Protein AF-A0A2E2WTX9-F1 (afdb_monomer_lite)

Foldseek 3Di:
DVVVVVVVVVVVVVVVVVVQQPDKWKKWFQWFVDGPDIWIWIDGNAWIWTADPVRDIDTWGWPDDDPAWTWTWDPPVPKIWIWIWGDDPPWTKIWIDIPVDITIGTPMDIDD

pLDDT: mean 84.7, std 14.07, range [48.38, 96.88]

Structure (mmCIF, N/CA/C/O backbone):
data_AF-A0A2E2WTX9-F1
#
_entry.id   AF-A0A2E2WTX9-F1
#
loop_
_atom_site.group_PDB
_atom_site.id
_atom_site.type_symbol
_atom_site.label_atom_id
_atom_site.label_alt_id
_atom_site.label_comp_id
_atom_site.label_asym_id
_atom_site.label_entity_id
_atom_site.label_seq_id
_atom_site.pdbx_PDB_ins_code
_atom_site.Cartn_x
_atom_site.Cartn_y
_atom_site.Cartn_z
_atom_site.occupancy
_atom_site.B_iso_or_equiv
_atom_site.auth_seq_id
_atom_site.auth_comp_id
_atom_site.auth_asym_id
_atom_site.auth_atom_id
_atom_site.pdbx_PDB_model_num
ATOM 1 N N . MET A 1 1 ? -3.068 -3.540 50.574 1.00 52.84 1 MET A N 1
ATOM 2 C CA . MET A 1 1 ? -2.080 -3.546 49.463 1.00 52.84 1 MET A CA 1
ATOM 3 C C . MET A 1 1 ? -2.473 -4.447 48.285 1.00 52.84 1 MET A C 1
ATOM 5 O O . MET A 1 1 ? -2.203 -4.054 47.160 1.00 52.84 1 MET A O 1
ATOM 9 N N . ARG A 1 2 ? -3.171 -5.579 48.494 1.00 56.28 2 ARG A N 1
ATOM 10 C CA . ARG A 1 2 ? -3.565 -6.535 47.432 1.00 56.28 2 ARG A CA 1
ATOM 11 C C . ARG A 1 2 ? -4.393 -5.934 46.277 1.00 56.28 2 ARG A C 1
ATOM 13 O O . ARG A 1 2 ? -4.070 -6.181 45.125 1.00 56.28 2 ARG A O 1
ATOM 20 N N . ASN A 1 3 ? -5.375 -5.069 46.558 1.00 59.16 3 ASN A N 1
ATOM 21 C CA . ASN A 1 3 ? -6.212 -4.460 45.504 1.00 59.16 3 ASN A CA 1
ATOM 22 C C . ASN A 1 3 ? -5.475 -3.409 44.649 1.00 59.16 3 ASN A C 1
ATOM 24 O O . ASN A 1 3 ? -5.819 -3.228 43.488 1.00 59.16 3 ASN A O 1
ATOM 28 N N . LYS A 1 4 ? -4.439 -2.742 45.185 1.00 60.22 4 LYS A N 1
ATOM 29 C CA . LYS A 1 4 ? -3.654 -1.749 44.423 1.00 60.22 4 LYS A CA 1
ATOM 30 C C . LYS A 1 4 ? -2.778 -2.416 43.350 1.00 60.22 4 LYS A C 1
ATOM 32 O O . LYS A 1 4 ? -2.619 -1.859 42.273 1.00 60.22 4 LYS A O 1
ATOM 37 N N . LEU A 1 5 ? -2.274 -3.624 43.621 1.00 62.41 5 LEU A N 1
ATOM 38 C CA . LEU A 1 5 ? -1.499 -4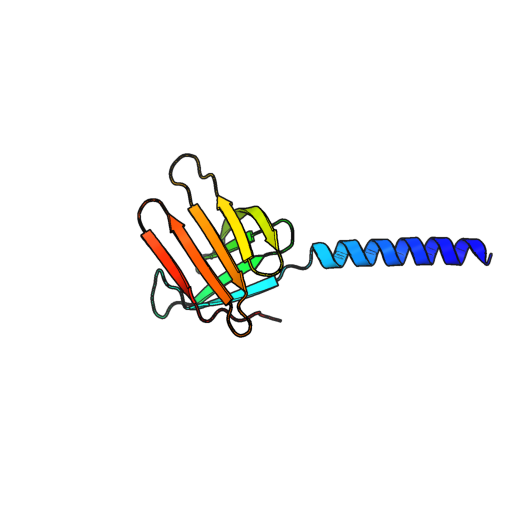.430 42.667 1.00 62.41 5 LEU A CA 1
ATOM 39 C C . LEU A 1 5 ? -2.339 -4.897 41.471 1.00 62.41 5 LEU A C 1
ATOM 41 O O . LEU A 1 5 ? -1.866 -4.835 40.342 1.00 62.41 5 LEU A O 1
ATOM 45 N N . PHE A 1 6 ? -3.595 -5.292 41.703 1.00 65.69 6 PHE A N 1
ATOM 46 C CA . PHE A 1 6 ? -4.513 -5.675 40.623 1.00 65.69 6 PHE A CA 1
ATOM 47 C C . PHE A 1 6 ? -4.816 -4.515 39.670 1.00 65.69 6 PHE A C 1
ATOM 49 O O . PHE A 1 6 ? -4.826 -4.712 38.460 1.00 65.69 6 PHE A O 1
ATOM 56 N N . ILE A 1 7 ? -5.006 -3.301 40.198 1.00 70.69 7 ILE A N 1
ATOM 57 C CA . ILE A 1 7 ? -5.263 -2.104 39.381 1.00 70.69 7 ILE A CA 1
ATOM 58 C C . ILE A 1 7 ? -4.037 -1.754 38.526 1.00 70.69 7 ILE A C 1
ATOM 60 O O . ILE A 1 7 ? -4.178 -1.480 37.338 1.00 70.69 7 ILE A O 1
ATOM 64 N N . ILE A 1 8 ? -2.831 -1.818 39.100 1.00 71.12 8 ILE A N 1
ATOM 65 C CA . ILE A 1 8 ? -1.582 -1.572 38.362 1.00 71.12 8 ILE A CA 1
ATOM 66 C C . ILE A 1 8 ? -1.392 -2.613 37.252 1.00 71.12 8 ILE A C 1
ATOM 68 O O . ILE A 1 8 ? -1.041 -2.255 36.132 1.00 71.12 8 ILE A O 1
ATOM 72 N N . TYR A 1 9 ? -1.674 -3.888 37.533 1.00 69.62 9 TYR A N 1
ATOM 73 C CA . TYR A 1 9 ? -1.582 -4.950 36.532 1.00 69.62 9 TYR A CA 1
ATOM 74 C C . TYR A 1 9 ? -2.588 -4.751 35.386 1.00 69.62 9 TYR A C 1
ATOM 76 O O . TYR A 1 9 ? -2.223 -4.889 34.221 1.00 69.62 9 TYR A O 1
ATOM 84 N N . LEU A 1 10 ? -3.826 -4.339 35.690 1.00 66.06 10 LEU A N 1
ATOM 85 C CA . LEU A 1 10 ? -4.837 -4.014 34.674 1.00 66.06 10 LEU A CA 1
ATOM 86 C C . LEU A 1 10 ? -4.420 -2.822 33.788 1.00 66.06 10 LEU A C 1
ATOM 88 O O . LEU A 1 10 ? -4.616 -2.840 32.571 1.00 66.06 10 LEU A O 1
ATOM 92 N N . LEU A 1 11 ? -3.826 -1.787 34.389 1.00 65.19 11 LEU A N 1
ATOM 93 C CA . LEU A 1 11 ? -3.323 -0.612 33.668 1.00 65.19 11 LEU A CA 1
ATOM 94 C C . LEU A 1 11 ? -2.126 -0.957 32.768 1.00 65.19 11 LEU A C 1
ATOM 96 O O . LEU A 1 11 ? -2.037 -0.475 31.643 1.00 65.19 11 LEU A O 1
ATOM 100 N N . LEU A 1 12 ? -1.233 -1.839 33.220 1.00 63.44 12 LEU A N 1
ATOM 101 C CA . LEU A 1 12 ? -0.114 -2.321 32.406 1.00 63.44 12 LEU A CA 1
ATOM 102 C C . LEU A 1 12 ? -0.588 -3.202 31.242 1.00 63.44 12 LEU A C 1
ATOM 104 O O . LEU A 1 12 ? -0.079 -3.071 30.131 1.00 63.44 12 LEU A O 1
ATOM 108 N N . PHE A 1 13 ? -1.588 -4.057 31.467 1.00 60.69 13 PHE A N 1
ATOM 109 C CA . PHE A 1 13 ? -2.145 -4.921 30.424 1.00 60.69 13 PHE A CA 1
ATOM 110 C C . PHE A 1 13 ? -2.890 -4.124 29.342 1.00 60.69 13 PHE A C 1
ATOM 112 O O . PHE A 1 13 ? -2.738 -4.391 28.151 1.00 60.69 13 PHE A O 1
ATOM 119 N N . SER A 1 14 ? -3.638 -3.087 29.731 1.00 60.31 14 SER A N 1
ATOM 120 C CA . SER A 1 14 ? -4.279 -2.185 28.763 1.00 60.31 14 SER A CA 1
ATOM 121 C C . SER A 1 14 ? -3.255 -1.404 27.931 1.00 60.31 14 SER A C 1
ATOM 123 O O . SER A 1 14 ? -3.423 -1.306 26.719 1.00 60.31 14 SER A O 1
ATOM 125 N N . ALA A 1 15 ? -2.143 -0.947 28.519 1.00 60.16 15 ALA A N 1
ATOM 126 C CA . ALA A 1 15 ? -1.064 -0.288 27.774 1.00 60.16 15 ALA A CA 1
ATOM 127 C C . ALA A 1 15 ? -0.396 -1.198 26.719 1.00 60.16 15 ALA A C 1
ATOM 129 O O . ALA A 1 15 ? -0.006 -0.726 25.649 1.00 60.16 15 ALA A O 1
ATOM 130 N N . GLN A 1 16 ? -0.290 -2.505 26.986 1.00 58.78 16 GLN A N 1
ATOM 131 C CA . GLN A 1 16 ? 0.275 -3.476 26.039 1.00 58.78 16 GLN A CA 1
ATOM 132 C C . GLN A 1 16 ? -0.608 -3.687 24.801 1.00 58.78 16 GLN A C 1
ATOM 134 O O . GLN A 1 16 ? -0.081 -3.844 23.698 1.00 58.78 16 GLN A O 1
ATOM 139 N N . LEU A 1 17 ? -1.934 -3.651 24.962 1.00 54.59 17 LEU A N 1
ATOM 140 C CA . LEU A 1 17 ? -2.876 -3.780 23.846 1.00 54.59 17 LEU A CA 1
ATOM 141 C C . LEU A 1 17 ? -2.751 -2.602 22.874 1.00 54.59 17 LEU A C 1
ATOM 143 O O . LEU A 1 17 ? -2.651 -2.820 21.669 1.00 54.59 17 LEU A O 1
ATOM 147 N N . PHE A 1 18 ? -2.629 -1.377 23.394 1.00 56.22 18 PHE A N 1
ATOM 148 C CA . PHE A 1 18 ? -2.399 -0.200 22.554 1.00 56.22 18 PHE A CA 1
ATOM 149 C C . PHE A 1 18 ? -1.080 -0.300 21.781 1.00 56.22 18 PHE A C 1
ATOM 151 O O . PHE A 1 18 ? -1.058 -0.049 20.583 1.00 56.22 18 PHE A O 1
ATOM 158 N N . ALA A 1 19 ? 0.019 -0.723 22.414 1.00 58.00 19 ALA A N 1
ATOM 159 C CA . ALA A 1 19 ? 1.317 -0.833 21.740 1.00 58.00 19 ALA A CA 1
ATOM 160 C C . ALA A 1 19 ? 1.307 -1.816 20.548 1.00 58.00 19 ALA A C 1
ATOM 162 O O . ALA A 1 19 ? 1.995 -1.585 19.551 1.00 58.00 19 ALA A O 1
ATOM 163 N N . SER A 1 20 ? 0.509 -2.886 20.627 1.00 59.72 20 SER A N 1
ATOM 164 C CA . SER A 1 20 ? 0.317 -3.842 19.530 1.00 59.72 20 SER A CA 1
ATOM 165 C C . SER A 1 20 ? -0.359 -3.206 18.311 1.00 59.72 20 SER A C 1
ATOM 167 O O . SER A 1 20 ? 0.035 -3.491 17.181 1.00 59.72 20 SER A O 1
ATOM 169 N N . GLU A 1 21 ? -1.349 -2.333 18.519 1.00 62.91 21 GLU A N 1
ATOM 170 C CA . GLU A 1 21 ? -2.092 -1.672 17.433 1.00 62.91 21 GLU A CA 1
ATOM 171 C C . GLU A 1 21 ? -1.217 -0.715 16.605 1.00 62.91 21 GLU A C 1
ATOM 173 O O . GLU A 1 21 ? -1.435 -0.554 15.402 1.00 62.91 21 GLU A O 1
ATOM 178 N N . TYR A 1 22 ? -0.175 -0.139 17.213 1.00 73.69 22 TYR A N 1
ATOM 179 C CA . TYR A 1 22 ? 0.758 0.774 16.540 1.00 73.69 22 TYR A CA 1
ATOM 180 C C . TYR A 1 22 ? 1.991 0.092 15.949 1.00 73.69 22 TYR A C 1
ATOM 182 O O . TYR A 1 22 ? 2.813 0.767 15.319 1.00 73.69 22 TYR A O 1
ATOM 190 N N . LYS A 1 23 ? 2.157 -1.225 16.136 1.00 88.38 23 LYS A N 1
ATOM 191 C CA . LYS A 1 23 ? 3.325 -1.925 15.601 1.00 88.38 23 LYS A CA 1
ATOM 192 C C . LYS A 1 23 ? 3.322 -1.803 14.075 1.00 88.38 23 LYS A C 1
ATOM 194 O O . LYS A 1 23 ? 2.428 -2.299 13.397 1.00 88.38 23 LYS A O 1
ATOM 199 N N . MET A 1 24 ? 4.350 -1.148 13.544 1.00 92.38 24 MET A N 1
ATOM 200 C CA . MET A 1 24 ? 4.509 -0.918 12.111 1.00 92.38 24 MET A CA 1
ATOM 201 C C . MET A 1 24 ? 5.031 -2.178 11.425 1.00 92.38 24 MET A C 1
ATOM 203 O O . MET A 1 24 ? 6.163 -2.598 11.674 1.00 92.38 24 MET A O 1
ATOM 207 N N . MET A 1 25 ? 4.221 -2.778 10.559 1.00 93.75 25 MET A N 1
ATOM 208 C CA . MET A 1 25 ? 4.647 -3.864 9.683 1.00 93.75 25 MET A CA 1
ATOM 209 C C . MET A 1 25 ? 5.403 -3.285 8.507 1.00 93.75 25 MET A C 1
ATOM 211 O O . MET A 1 25 ? 4.993 -2.278 7.944 1.00 93.75 25 MET A O 1
ATOM 215 N N . LYS A 1 26 ? 6.499 -3.931 8.124 1.00 95.94 26 LYS A N 1
ATOM 216 C CA . LYS A 1 26 ? 7.320 -3.529 6.984 1.00 95.94 26 LYS A CA 1
ATOM 217 C C . LYS A 1 26 ? 7.263 -4.622 5.931 1.00 95.94 26 LYS A C 1
ATOM 219 O O . LYS A 1 26 ? 7.397 -5.798 6.264 1.00 95.94 26 LYS A O 1
ATOM 224 N N . LEU A 1 27 ? 7.093 -4.235 4.675 1.00 96.38 27 LEU A N 1
ATOM 225 C CA . LEU A 1 27 ? 7.074 -5.141 3.534 1.00 96.38 27 LEU A CA 1
ATOM 226 C C . LEU A 1 27 ? 8.188 -4.778 2.553 1.00 96.38 27 LEU A C 1
ATOM 228 O O . LEU A 1 27 ? 8.508 -3.602 2.351 1.00 96.38 27 LEU A O 1
ATOM 232 N N . LYS A 1 28 ? 8.752 -5.804 1.923 1.00 95.62 28 LYS A N 1
ATOM 233 C CA . LYS A 1 28 ? 9.624 -5.697 0.754 1.00 95.62 28 LYS A CA 1
ATOM 234 C C . LYS A 1 28 ? 8.957 -6.451 -0.391 1.00 95.62 28 LYS A C 1
ATOM 236 O O . LYS A 1 28 ? 8.688 -7.631 -0.221 1.00 95.62 28 LYS A O 1
ATOM 241 N N . CYS A 1 29 ? 8.728 -5.791 -1.517 1.00 95.25 29 CYS A N 1
ATOM 242 C CA . CYS A 1 29 ? 8.059 -6.352 -2.691 1.00 95.25 29 CYS A CA 1
ATOM 243 C C . CYS A 1 29 ? 8.930 -6.202 -3.940 1.00 95.25 29 CYS A C 1
ATOM 245 O O . CYS A 1 29 ? 9.813 -5.336 -3.980 1.00 95.25 29 CYS A O 1
ATOM 247 N N . GLU A 1 30 ? 8.649 -6.994 -4.969 1.00 94.88 30 GLU A N 1
ATOM 248 C CA . GLU A 1 30 ? 9.087 -6.687 -6.330 1.00 94.88 30 GLU A CA 1
ATOM 249 C C . GLU A 1 30 ? 8.151 -5.637 -6.927 1.00 94.88 30 GLU A C 1
ATOM 251 O O . GLU A 1 30 ? 6.932 -5.727 -6.779 1.00 94.88 30 GLU A O 1
ATOM 256 N N . SER A 1 31 ? 8.716 -4.601 -7.550 1.00 93.44 31 SER A N 1
ATOM 257 C CA . SER A 1 31 ? 7.907 -3.498 -8.056 1.00 93.44 31 SER A CA 1
ATOM 258 C C . SER A 1 31 ? 7.231 -3.846 -9.378 1.00 93.44 31 SER A C 1
ATOM 260 O O . SER A 1 31 ? 7.901 -4.169 -10.359 1.00 93.44 31 SER A O 1
ATOM 262 N N . GLY A 1 32 ? 5.910 -3.674 -9.431 1.00 93.06 32 GLY A N 1
ATOM 263 C CA . GLY A 1 32 ? 5.143 -3.785 -10.672 1.00 93.06 32 GLY A CA 1
ATOM 264 C C . GLY A 1 32 ? 5.294 -2.571 -11.587 1.00 93.06 32 GLY A C 1
ATOM 265 O O . GLY A 1 32 ? 5.149 -2.693 -12.799 1.00 93.06 32 GLY A O 1
ATOM 266 N N . ALA A 1 33 ? 5.598 -1.399 -11.021 1.00 90.38 33 ALA A N 1
ATOM 267 C CA . ALA A 1 33 ? 5.848 -0.181 -11.793 1.00 90.38 33 ALA A CA 1
ATOM 268 C C . ALA A 1 33 ? 7.220 -0.202 -12.486 1.00 90.38 33 ALA A C 1
ATOM 270 O O . ALA A 1 33 ? 7.370 0.340 -13.579 1.00 90.38 33 ALA A O 1
ATOM 271 N N . TYR A 1 34 ? 8.214 -0.829 -11.848 1.00 89.12 34 TYR A N 1
ATOM 272 C CA . TYR A 1 34 ? 9.587 -0.915 -12.344 1.00 89.12 34 TYR A CA 1
ATOM 273 C C . TYR A 1 34 ? 10.142 -2.331 -12.118 1.00 89.12 34 TYR A C 1
ATOM 275 O O . TYR A 1 34 ? 10.735 -2.592 -11.066 1.00 89.12 34 TYR A O 1
ATOM 283 N N . PRO A 1 35 ? 9.969 -3.251 -13.086 1.00 86.00 35 PRO A N 1
ATOM 284 C CA . PRO A 1 35 ? 10.429 -4.630 -12.959 1.00 86.00 35 PRO A CA 1
ATOM 285 C C . PRO A 1 35 ? 11.906 -4.728 -12.556 1.00 86.00 35 PRO A C 1
ATOM 287 O O . PRO A 1 35 ? 12.756 -3.996 -13.065 1.00 86.00 35 PRO A O 1
ATOM 290 N N . GLY A 1 36 ? 12.210 -5.630 -11.621 1.00 86.06 36 GLY A N 1
ATOM 291 C CA . GLY A 1 36 ? 13.558 -5.813 -11.069 1.00 86.06 36 GLY A CA 1
ATOM 292 C C . GLY A 1 36 ? 13.949 -4.815 -9.973 1.00 86.06 36 GLY A C 1
ATOM 293 O O . GLY A 1 36 ? 15.019 -4.956 -9.379 1.00 86.06 36 GLY A O 1
ATOM 294 N N . GLN A 1 37 ? 13.100 -3.830 -9.657 1.00 90.62 37 GLN A N 1
ATOM 295 C CA . GLN A 1 37 ? 13.323 -2.932 -8.525 1.00 90.62 37 GLN A CA 1
ATOM 296 C C 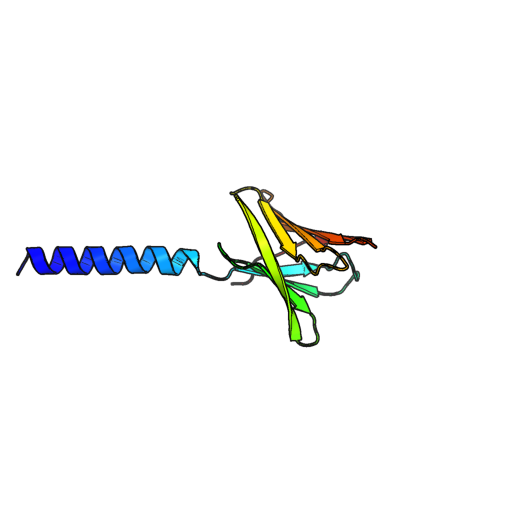. GLN A 1 37 ? 12.601 -3.405 -7.267 1.00 90.62 37 GLN A C 1
ATOM 298 O O . GLN A 1 37 ? 11.493 -3.939 -7.302 1.00 90.62 37 GLN A O 1
ATOM 303 N N . VAL A 1 38 ? 13.232 -3.148 -6.122 1.00 92.25 38 VAL A N 1
ATOM 304 C CA . VAL A 1 38 ? 12.637 -3.405 -4.812 1.00 92.25 38 VAL A CA 1
ATOM 305 C C . VAL A 1 38 ? 11.738 -2.240 -4.425 1.00 92.25 38 VAL A C 1
ATOM 307 O O . VAL A 1 38 ? 12.201 -1.101 -4.330 1.00 92.25 38 VAL A O 1
ATOM 310 N N . LYS A 1 39 ? 10.485 -2.544 -4.090 1.00 94.31 39 LYS A N 1
ATOM 311 C CA . LYS A 1 39 ? 9.571 -1.605 -3.443 1.00 94.31 39 LYS A CA 1
ATOM 312 C C . LYS A 1 39 ? 9.465 -1.888 -1.949 1.00 94.31 39 LYS A C 1
ATOM 314 O O . LYS A 1 39 ? 9.538 -3.038 -1.514 1.00 94.31 39 LYS A O 1
ATOM 319 N N . ARG A 1 40 ? 9.311 -0.838 -1.141 1.00 95.88 40 ARG A N 1
ATOM 320 C CA . ARG A 1 40 ? 9.155 -0.951 0.312 1.00 95.88 40 ARG A CA 1
ATOM 321 C C . ARG A 1 40 ? 7.868 -0.287 0.756 1.00 95.88 40 ARG A C 1
ATOM 323 O O . ARG A 1 40 ? 7.601 0.856 0.397 1.00 95.88 40 ARG A O 1
ATOM 330 N N . TRP A 1 41 ? 7.135 -0.998 1.597 1.00 96.88 41 TRP A N 1
ATOM 331 C CA . TRP A 1 41 ? 5.877 -0.536 2.162 1.00 96.88 41 TRP A CA 1
ATOM 332 C C . TRP A 1 41 ? 5.903 -0.678 3.674 1.00 96.88 41 TRP A C 1
ATOM 334 O O . TRP A 1 41 ? 6.661 -1.482 4.227 1.00 96.88 41 TRP A O 1
ATOM 344 N N . SER A 1 42 ? 5.105 0.111 4.378 1.00 96.00 42 SER A N 1
ATOM 345 C CA . SER A 1 42 ? 4.879 -0.105 5.803 1.00 96.00 42 SER A CA 1
ATOM 346 C C . SER A 1 42 ? 3.459 0.234 6.192 1.00 96.00 42 SER A C 1
ATOM 348 O O . SER A 1 42 ? 2.925 1.214 5.693 1.00 96.00 42 SER A O 1
ATOM 350 N N . TYR A 1 43 ? 2.856 -0.561 7.068 1.00 94.56 43 TYR A N 1
ATOM 351 C 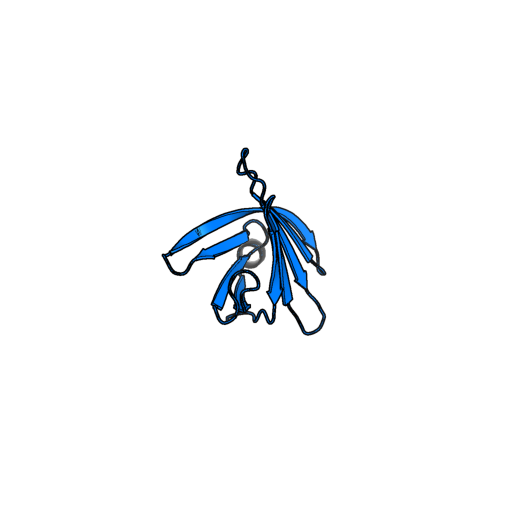CA . TYR A 1 43 ? 1.488 -0.333 7.512 1.00 94.56 43 TYR A CA 1
ATOM 352 C C . TYR A 1 43 ? 1.286 -0.716 8.977 1.00 94.56 43 TYR A C 1
ATOM 354 O O . TYR A 1 43 ? 1.944 -1.619 9.495 1.00 94.56 43 TYR A O 1
ATOM 362 N N . ASN A 1 44 ? 0.346 -0.058 9.641 1.00 93.12 44 ASN A N 1
ATOM 363 C CA . ASN A 1 44 ? -0.226 -0.485 10.918 1.00 93.12 44 ASN A CA 1
ATOM 364 C C . ASN A 1 44 ? -1.759 -0.314 10.847 1.00 93.12 44 ASN A C 1
ATOM 366 O O . ASN A 1 44 ? -2.330 -0.303 9.758 1.00 93.12 44 ASN A O 1
ATOM 370 N N . GLN A 1 45 ? -2.444 -0.219 11.988 1.00 89.25 45 GLN A N 1
ATOM 371 C CA . GLN A 1 45 ? -3.899 -0.027 11.996 1.00 89.25 45 GLN A CA 1
ATOM 372 C C . GLN A 1 45 ? -4.371 1.372 11.560 1.00 89.25 45 GLN A C 1
ATOM 374 O O . GLN A 1 45 ? -5.566 1.557 11.346 1.00 89.25 45 GLN A O 1
ATOM 379 N N . LYS A 1 46 ? -3.469 2.352 11.453 1.00 89.31 46 LYS A N 1
ATOM 380 C CA . LYS A 1 46 ? -3.786 3.760 11.161 1.00 89.31 46 LYS A CA 1
ATOM 381 C C . LYS A 1 46 ? -3.087 4.299 9.919 1.00 89.31 46 LYS A C 1
ATOM 383 O O . LYS A 1 46 ? -3.680 5.058 9.166 1.00 89.31 46 LYS A O 1
ATOM 388 N N . ASP A 1 47 ? -1.845 3.894 9.718 1.00 91.94 47 ASP A N 1
ATOM 389 C CA . ASP A 1 47 ? -0.928 4.447 8.744 1.00 91.94 47 ASP A CA 1
ATOM 390 C C . ASP A 1 47 ? -0.598 3.415 7.668 1.00 91.94 47 ASP A C 1
ATOM 392 O O . ASP A 1 47 ? -0.337 2.247 7.974 1.00 91.94 47 ASP A O 1
ATOM 396 N N . LEU A 1 48 ? -0.517 3.872 6.419 1.00 95.38 48 LEU A N 1
ATOM 397 C CA . LEU A 1 48 ? 0.079 3.138 5.309 1.00 95.38 48 LEU A CA 1
ATOM 398 C C . LEU A 1 48 ? 1.075 4.038 4.570 1.00 95.38 48 LEU A C 1
ATOM 400 O O . LEU A 1 48 ? 0.768 5.175 4.216 1.00 95.38 48 LEU A O 1
ATOM 404 N N . PHE A 1 49 ? 2.270 3.511 4.318 1.00 95.19 49 PHE A N 1
ATOM 405 C CA . PHE A 1 49 ? 3.382 4.225 3.707 1.00 95.19 49 PHE A CA 1
ATOM 406 C C . PHE A 1 49 ? 3.988 3.454 2.536 1.00 95.19 49 PHE A C 1
ATOM 408 O O . PHE A 1 49 ? 4.258 2.256 2.643 1.00 95.19 49 PHE A O 1
ATOM 415 N N . GLU A 1 50 ? 4.310 4.183 1.473 1.00 94.75 50 GLU A N 1
ATOM 416 C CA . GLU A 1 50 ? 5.174 3.748 0.373 1.00 94.75 50 GLU A CA 1
ATOM 417 C C . GLU A 1 50 ? 6.519 4.474 0.487 1.00 94.75 50 GLU A C 1
ATOM 419 O O . GLU A 1 50 ? 6.563 5.696 0.652 1.00 94.75 50 GLU A O 1
ATOM 424 N N . PHE A 1 51 ? 7.624 3.734 0.391 1.00 93.81 51 PHE A N 1
ATOM 425 C CA . PHE A 1 51 ? 8.975 4.289 0.447 1.00 93.81 51 PHE A CA 1
ATOM 426 C C . PHE A 1 51 ? 9.663 4.193 -0.908 1.00 93.81 51 PHE A C 1
ATOM 428 O O . PHE A 1 51 ? 9.775 3.116 -1.502 1.00 93.81 51 PHE A O 1
ATOM 435 N N . TYR A 1 52 ? 10.195 5.324 -1.353 1.00 87.31 52 TYR A N 1
ATOM 436 C CA . TYR A 1 52 ? 10.977 5.430 -2.573 1.00 87.31 52 TYR A CA 1
ATOM 437 C C . TYR A 1 52 ? 12.480 5.334 -2.274 1.00 87.31 52 TYR A C 1
ATOM 439 O O . TYR A 1 52 ? 12.918 5.701 -1.179 1.00 87.31 52 TYR A O 1
ATOM 447 N N . PRO A 1 53 ? 13.303 4.885 -3.242 1.00 84.44 53 PRO A N 1
ATOM 448 C CA . PRO A 1 53 ? 14.750 4.758 -3.051 1.00 84.44 53 PRO A CA 1
ATOM 449 C C . PRO A 1 53 ? 15.455 6.059 -2.642 1.00 84.44 53 PRO A C 1
ATOM 451 O O . PRO A 1 53 ? 16.460 6.019 -1.942 1.00 84.44 53 PRO A O 1
ATOM 454 N N . ASN A 1 54 ? 14.915 7.212 -3.041 1.00 86.94 54 ASN A N 1
ATOM 455 C CA . ASN A 1 54 ? 15.433 8.539 -2.696 1.00 86.94 54 ASN A CA 1
ATOM 456 C C . ASN A 1 54 ? 15.055 9.011 -1.274 1.00 86.94 54 ASN A C 1
ATOM 458 O O . ASN A 1 54 ? 15.336 10.152 -0.920 1.00 86.94 54 ASN A O 1
ATOM 462 N N . GLY A 1 55 ? 14.392 8.171 -0.472 1.00 86.06 55 GLY A N 1
ATOM 463 C CA . GLY A 1 55 ? 13.935 8.508 0.877 1.00 86.06 55 GLY A CA 1
ATOM 464 C C . GLY A 1 55 ? 12.592 9.242 0.931 1.00 86.06 55 GLY A C 1
ATOM 465 O O . GLY A 1 55 ? 12.086 9.476 2.028 1.00 86.06 55 GLY A O 1
ATOM 466 N N . TYR A 1 56 ? 11.982 9.567 -0.216 1.00 89.69 56 TYR A N 1
ATOM 467 C CA . TYR A 1 56 ? 10.622 10.100 -0.245 1.00 89.69 56 TYR A CA 1
ATOM 468 C C . TYR A 1 56 ? 9.635 9.053 0.287 1.00 89.69 56 TYR A C 1
ATOM 470 O O . TYR A 1 56 ? 9.715 7.866 -0.047 1.00 89.69 56 TYR A O 1
ATOM 478 N N . LYS A 1 57 ? 8.706 9.511 1.129 1.00 91.81 57 LYS A N 1
ATOM 479 C CA . LYS A 1 57 ? 7.657 8.691 1.730 1.00 91.81 57 LYS A CA 1
ATOM 480 C C . LYS A 1 57 ? 6.304 9.251 1.324 1.00 91.81 57 LYS A C 1
ATOM 482 O O . LYS A 1 57 ? 5.990 10.387 1.676 1.00 91.81 57 LYS A O 1
ATOM 487 N N . ARG A 1 58 ? 5.502 8.430 0.658 1.00 91.69 58 ARG A N 1
ATOM 488 C CA . ARG A 1 58 ? 4.094 8.726 0.403 1.00 91.69 58 ARG A CA 1
ATOM 489 C C . ARG A 1 58 ? 3.236 8.116 1.504 1.00 91.69 58 ARG A C 1
ATOM 491 O O . ARG A 1 58 ? 3.541 7.028 1.994 1.00 91.69 58 ARG A O 1
ATOM 498 N N . VAL A 1 59 ? 2.209 8.850 1.919 1.00 92.81 59 VAL A N 1
ATOM 499 C CA . VAL A 1 59 ? 1.304 8.481 3.011 1.00 92.81 59 VAL A CA 1
ATOM 500 C C . VAL A 1 59 ? -0.093 8.296 2.445 1.00 92.81 59 VAL A C 1
ATOM 502 O O . VAL A 1 59 ? -0.547 9.128 1.670 1.00 92.81 59 VAL A O 1
ATOM 505 N N . TYR A 1 60 ? -0.748 7.214 2.847 1.00 93.81 60 TYR A N 1
ATOM 506 C CA . TYR A 1 60 ? -2.105 6.887 2.440 1.00 93.81 60 TYR A CA 1
ATOM 507 C C . TYR A 1 60 ? -3.031 6.875 3.649 1.00 93.81 60 TYR A C 1
ATOM 509 O O . TYR A 1 60 ? -2.690 6.314 4.696 1.00 93.81 60 TYR A O 1
ATOM 517 N N . ASP A 1 61 ? -4.225 7.426 3.465 1.00 92.75 61 ASP A N 1
ATOM 518 C CA . ASP A 1 61 ? -5.300 7.376 4.440 1.00 92.75 61 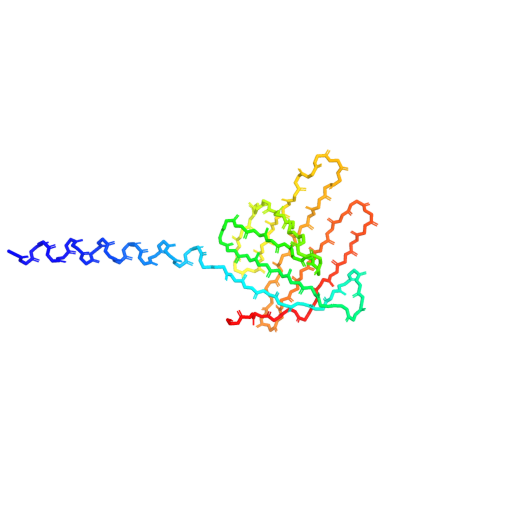ASP A CA 1
ATOM 519 C C . ASP A 1 61 ? -6.008 6.027 4.332 1.00 92.75 61 ASP A C 1
ATOM 521 O O . ASP A 1 61 ? -6.665 5.717 3.331 1.00 92.75 61 ASP A O 1
ATOM 525 N N . ILE A 1 62 ? -5.889 5.206 5.376 1.00 93.81 62 ILE A N 1
ATOM 526 C CA . ILE A 1 62 ? -6.570 3.913 5.433 1.00 93.81 62 ILE A CA 1
ATOM 527 C C . ILE A 1 62 ? -8.082 4.141 5.509 1.00 93.81 62 ILE A C 1
ATOM 529 O O . ILE A 1 62 ? -8.592 4.791 6.420 1.00 93.81 62 ILE A O 1
ATOM 533 N N . LYS A 1 63 ? -8.810 3.550 4.561 1.00 93.88 63 LYS A N 1
ATOM 534 C CA . LYS A 1 63 ? -10.277 3.578 4.499 1.00 93.88 63 LYS A CA 1
ATOM 535 C C . LYS A 1 63 ? -10.885 2.322 5.101 1.00 93.88 63 LYS A C 1
ATOM 537 O O . LYS A 1 63 ? -11.967 2.361 5.680 1.00 93.88 63 LYS A O 1
ATOM 542 N N . THR A 1 64 ? -10.221 1.179 4.951 1.00 93.88 64 THR A N 1
ATOM 543 C CA . THR A 1 64 ? -10.709 -0.099 5.478 1.00 93.88 64 THR A CA 1
ATOM 544 C C . THR A 1 64 ? -9.548 -1.031 5.774 1.00 93.88 64 THR A C 1
ATOM 546 O O . THR A 1 64 ? -8.633 -1.168 4.968 1.00 93.88 64 THR A O 1
ATOM 549 N N . ILE A 1 65 ? -9.628 -1.733 6.901 1.00 93.75 65 ILE A N 1
ATOM 550 C CA . ILE A 1 65 ? -8.711 -2.811 7.264 1.00 93.75 65 ILE A CA 1
ATOM 551 C C . ILE A 1 65 ? -9.510 -4.035 7.703 1.00 93.75 65 ILE A C 1
ATOM 553 O O . ILE A 1 65 ? -10.425 -3.946 8.520 1.00 93.75 65 ILE A O 1
ATOM 557 N N . ASN A 1 66 ? -9.171 -5.198 7.153 1.00 92.50 66 ASN A N 1
ATOM 558 C CA . ASN A 1 66 ? -9.667 -6.484 7.623 1.00 92.50 66 ASN A CA 1
ATOM 559 C C . ASN A 1 66 ? -8.601 -7.577 7.424 1.00 92.50 66 ASN A C 1
ATOM 561 O O . ASN A 1 66 ? -7.480 -7.312 6.998 1.00 92.50 66 ASN A O 1
ATOM 565 N N . LYS A 1 67 ? -8.945 -8.827 7.754 1.00 90.69 67 LYS A N 1
ATOM 566 C CA . LYS A 1 67 ? -8.012 -9.963 7.671 1.00 90.69 67 LYS A CA 1
ATOM 567 C C . LYS A 1 67 ? -7.544 -10.287 6.247 1.00 90.69 67 LYS A C 1
ATOM 569 O O . LYS A 1 67 ? -6.492 -10.890 6.100 1.00 90.69 67 LYS A O 1
ATOM 574 N N . LYS A 1 68 ? -8.333 -9.935 5.231 1.00 93.19 68 LYS A N 1
ATOM 575 C CA . LYS A 1 68 ? -8.070 -10.237 3.820 1.00 93.19 68 LYS A CA 1
ATOM 576 C C . LYS A 1 68 ? -7.367 -9.092 3.106 1.00 93.19 68 LYS A C 1
ATOM 578 O O . LYS A 1 68 ? -6.576 -9.354 2.210 1.00 93.19 68 LYS A O 1
ATOM 583 N N . TYR A 1 69 ? -7.660 -7.843 3.463 1.00 94.88 69 TYR A N 1
ATOM 584 C CA . TYR A 1 69 ? -7.078 -6.701 2.769 1.00 94.88 69 TYR A CA 1
ATOM 585 C C . TYR A 1 69 ? -7.066 -5.402 3.587 1.00 94.88 69 TYR A C 1
ATOM 587 O O . TYR A 1 69 ? -7.823 -5.233 4.548 1.00 94.88 69 TYR A O 1
ATOM 595 N N . ILE A 1 70 ? -6.225 -4.465 3.146 1.00 95.50 70 ILE A N 1
ATOM 596 C CA . ILE A 1 70 ? -6.235 -3.046 3.523 1.00 95.50 70 ILE A CA 1
ATOM 597 C C . ILE A 1 70 ? -6.539 -2.237 2.271 1.00 95.50 70 ILE A C 1
ATOM 599 O O . ILE A 1 70 ? -5.848 -2.403 1.270 1.00 95.50 70 ILE A O 1
ATOM 603 N N . LEU A 1 71 ? -7.528 -1.350 2.350 1.00 95.75 71 LEU A N 1
ATOM 604 C CA . LEU A 1 71 ? -7.776 -0.318 1.348 1.00 95.75 71 LEU A CA 1
ATOM 605 C C . LEU A 1 71 ? -7.367 1.028 1.916 1.00 95.75 71 LEU A C 1
ATOM 607 O O . LEU A 1 71 ? -7.779 1.399 3.021 1.00 95.75 71 LEU A O 1
ATOM 611 N N . ALA A 1 72 ? -6.595 1.761 1.135 1.00 95.00 72 ALA A N 1
ATOM 612 C CA . ALA A 1 72 ? -6.188 3.107 1.454 1.00 95.00 72 ALA A CA 1
ATOM 613 C C . ALA A 1 72 ? -6.185 3.957 0.190 1.00 95.00 72 ALA A C 1
ATOM 615 O O . ALA A 1 72 ? -6.034 3.457 -0.926 1.00 95.00 72 ALA A O 1
ATOM 616 N N . GLU A 1 73 ? -6.339 5.251 0.382 1.00 93.44 73 GLU A N 1
ATOM 617 C CA . GLU A 1 73 ? -6.268 6.221 -0.695 1.00 93.44 73 GLU A CA 1
ATOM 618 C C . GLU A 1 73 ? -5.430 7.405 -0.242 1.00 93.44 73 GLU A C 1
ATOM 620 O O . GLU A 1 73 ? -5.374 7.738 0.938 1.00 93.44 73 GLU A O 1
ATOM 625 N N . GLU A 1 74 ? -4.749 8.026 -1.186 1.00 88.50 74 GLU A N 1
ATOM 626 C CA . GLU A 1 74 ? -4.158 9.339 -0.999 1.00 88.50 74 GLU A CA 1
ATOM 627 C C . GLU A 1 74 ? -5.003 10.300 -1.829 1.00 88.50 74 GLU A C 1
ATOM 629 O O . GLU A 1 74 ? -4.986 10.254 -3.068 1.00 88.50 74 GLU A O 1
ATOM 634 N N . ASP A 1 75 ? -5.750 11.170 -1.145 1.00 71.94 75 ASP A N 1
ATOM 635 C CA . ASP A 1 75 ? -6.385 12.302 -1.803 1.00 71.94 75 ASP A CA 1
ATOM 636 C C . ASP A 1 75 ? -5.332 13.376 -2.065 1.00 71.94 75 ASP A C 1
ATOM 638 O O . ASP A 1 75 ? -5.213 14.383 -1.369 1.00 71.94 75 ASP A O 1
ATOM 642 N N . ALA A 1 76 ? -4.538 13.167 -3.110 1.00 57.88 76 ALA A N 1
ATOM 643 C CA . ALA A 1 76 ? -3.663 14.209 -3.615 1.00 57.88 76 ALA A CA 1
ATOM 644 C C . ALA A 1 76 ? -4.467 15.339 -4.312 1.00 57.88 76 ALA A C 1
ATOM 646 O O . ALA A 1 76 ? -3.869 16.134 -5.028 1.00 57.88 76 ALA A O 1
ATOM 647 N N . VAL A 1 77 ? -5.814 15.392 -4.208 1.00 48.38 77 VAL A N 1
ATOM 648 C CA . VAL A 1 77 ? -6.811 16.344 -4.777 1.00 48.38 77 VAL A CA 1
ATOM 649 C C . VAL A 1 77 ? -6.758 16.537 -6.312 1.00 48.38 77 VAL A C 1
ATOM 651 O O . VAL A 1 77 ? -7.649 17.108 -6.931 1.00 48.38 77 VAL A O 1
ATOM 654 N N . ARG A 1 78 ? -5.703 16.059 -6.972 1.00 53.44 78 ARG A N 1
ATOM 655 C CA . ARG A 1 78 ? -5.199 16.458 -8.299 1.00 53.44 78 ARG A CA 1
ATOM 656 C C . ARG A 1 78 ? -4.570 15.281 -9.060 1.00 53.44 78 ARG A C 1
ATOM 658 O O . ARG A 1 78 ? -3.867 15.473 -10.046 1.00 53.44 78 ARG A O 1
ATOM 665 N N . GLY A 1 79 ? -4.784 14.067 -8.566 1.00 54.59 79 GLY A N 1
ATOM 666 C CA . GLY A 1 79 ? -4.222 12.822 -9.077 1.00 54.59 79 GLY A CA 1
ATOM 667 C C . GLY A 1 79 ? -4.346 11.745 -8.009 1.00 54.59 79 GLY A C 1
ATOM 668 O O . GLY A 1 79 ? -3.398 11.538 -7.272 1.00 54.59 79 GLY A O 1
ATOM 669 N N . LEU A 1 80 ? -5.530 11.138 -7.889 1.00 80.44 80 LEU A N 1
ATOM 670 C CA . LEU A 1 80 ? -5.901 10.168 -6.847 1.00 80.44 80 LEU A CA 1
ATOM 671 C C . LEU A 1 80 ? -5.087 8.874 -6.943 1.00 80.44 80 LEU A C 1
ATOM 673 O O . LEU A 1 80 ? -5.017 8.273 -8.013 1.00 80.44 80 LEU A O 1
ATOM 677 N N . TYR A 1 81 ? -4.527 8.424 -5.823 1.00 89.94 81 TYR A N 1
ATOM 678 C CA . TYR A 1 81 ? -3.834 7.139 -5.736 1.00 89.94 81 TYR A CA 1
ATOM 679 C C . TYR A 1 81 ? -4.616 6.207 -4.817 1.00 89.94 81 TYR A C 1
ATOM 681 O O . TYR A 1 81 ? -4.844 6.527 -3.652 1.00 89.94 81 TYR A O 1
ATOM 689 N N . TYR A 1 82 ? -4.970 5.032 -5.323 1.00 93.81 82 TYR A N 1
ATOM 690 C CA . TYR A 1 82 ? -5.619 3.971 -4.565 1.00 93.81 82 TYR A CA 1
ATOM 691 C C . TYR A 1 82 ? -4.642 2.831 -4.338 1.00 93.81 82 TYR A C 1
ATOM 693 O O . TYR A 1 82 ? -3.938 2.407 -5.258 1.00 93.81 82 TYR A O 1
ATOM 701 N N . VAL A 1 83 ? -4.615 2.315 -3.114 1.00 96.00 83 VAL A N 1
ATOM 702 C CA . VAL A 1 83 ? -3.774 1.185 -2.737 1.00 96.00 83 VAL A CA 1
ATOM 703 C C . VAL A 1 83 ? -4.612 0.113 -2.064 1.00 96.00 83 VAL A C 1
ATOM 705 O O . VAL A 1 83 ? -5.361 0.379 -1.124 1.00 96.00 83 VAL A O 1
ATOM 708 N N . SER A 1 84 ? -4.436 -1.121 -2.530 1.00 96.38 84 SER A N 1
ATOM 709 C CA . SER A 1 84 ? -4.978 -2.318 -1.897 1.00 96.38 84 SER A CA 1
ATOM 710 C C . SER A 1 84 ? -3.848 -3.264 -1.532 1.00 96.38 84 SER A C 1
ATOM 712 O O . SER A 1 84 ? -3.196 -3.805 -2.422 1.00 96.38 84 SER A O 1
ATOM 714 N N . ILE A 1 85 ? -3.640 -3.511 -0.239 1.00 96.88 85 ILE A N 1
ATOM 715 C CA . ILE A 1 85 ? -2.796 -4.619 0.222 1.00 96.88 85 ILE A CA 1
ATOM 716 C C . ILE A 1 85 ? -3.694 -5.833 0.391 1.00 96.88 85 ILE A C 1
ATOM 718 O O . ILE A 1 85 ? -4.585 -5.813 1.232 1.00 96.88 85 ILE A O 1
ATOM 722 N N . ASN A 1 86 ? -3.447 -6.887 -0.376 1.00 96.31 86 ASN A N 1
ATOM 723 C CA . ASN A 1 86 ? -4.182 -8.142 -0.304 1.00 96.31 86 ASN A CA 1
ATOM 724 C C . ASN A 1 86 ? -3.337 -9.191 0.416 1.00 96.31 86 ASN A C 1
ATOM 726 O O . ASN A 1 86 ? -2.187 -9.428 0.043 1.00 96.31 86 ASN A O 1
ATOM 730 N N . PHE A 1 87 ? -3.920 -9.817 1.432 1.00 93.75 87 PHE A N 1
ATOM 731 C CA . PHE A 1 87 ? -3.326 -10.906 2.195 1.00 93.75 87 PHE A CA 1
ATOM 732 C C . PHE A 1 87 ? -3.931 -12.225 1.715 1.00 93.75 87 PHE A C 1
ATOM 734 O O . PHE A 1 87 ? -5.064 -12.561 2.070 1.00 93.75 87 PHE A O 1
ATOM 741 N N . GLY A 1 88 ? -3.189 -12.947 0.880 1.00 88.94 88 GLY A N 1
ATOM 742 C CA . GLY A 1 88 ? -3.467 -14.343 0.576 1.00 88.94 88 GLY A CA 1
ATOM 743 C C . GLY A 1 88 ? -2.875 -15.269 1.637 1.00 88.94 88 GLY A C 1
ATOM 744 O O . GLY A 1 88 ? -2.190 -14.832 2.566 1.00 88.94 88 GLY A O 1
ATOM 745 N N . ASP A 1 89 ? -3.143 -16.567 1.499 1.00 84.25 89 ASP A N 1
ATOM 746 C CA . ASP A 1 89 ? -2.665 -17.572 2.456 1.00 84.25 89 ASP A CA 1
ATOM 747 C C . ASP A 1 89 ? -1.132 -17.683 2.452 1.00 84.25 89 ASP A C 1
ATOM 749 O O . ASP A 1 89 ? -0.525 -17.911 3.497 1.00 84.25 89 ASP A O 1
ATOM 753 N N . ASN A 1 90 ? -0.506 -17.480 1.287 1.00 84.25 90 ASN A N 1
ATOM 754 C CA . ASN A 1 90 ? 0.941 -17.625 1.092 1.00 84.25 90 ASN A CA 1
ATOM 755 C C . ASN A 1 90 ? 1.609 -16.397 0.462 1.00 84.25 90 ASN A C 1
ATOM 757 O O . ASN A 1 90 ? 2.833 -16.358 0.349 1.00 84.25 90 ASN A O 1
ATOM 761 N N . ASP A 1 91 ? 0.831 -15.406 0.038 1.00 89.38 91 ASP A N 1
ATOM 762 C CA . ASP A 1 91 ? 1.316 -14.255 -0.705 1.00 89.38 91 ASP A CA 1
ATOM 763 C C . ASP A 1 91 ? 0.705 -12.948 -0.200 1.00 89.38 91 ASP A C 1
ATOM 765 O O . ASP A 1 91 ? -0.397 -12.882 0.346 1.00 89.38 91 ASP A O 1
ATOM 769 N N . ILE A 1 92 ? 1.470 -11.875 -0.368 1.00 94.75 92 ILE A N 1
ATOM 770 C CA . ILE A 1 92 ? 1.010 -10.514 -0.139 1.00 94.75 92 ILE A CA 1
ATOM 771 C C . ILE A 1 92 ? 1.243 -9.771 -1.446 1.00 94.75 92 ILE A C 1
ATOM 773 O O . ILE A 1 92 ? 2.352 -9.783 -1.980 1.00 94.75 92 ILE A O 1
ATOM 777 N N . ASN A 1 93 ? 0.194 -9.132 -1.950 1.00 95.69 93 ASN A N 1
ATOM 778 C CA . ASN A 1 93 ? 0.253 -8.341 -3.173 1.00 95.69 93 ASN A CA 1
ATOM 779 C C . ASN A 1 93 ? -0.285 -6.946 -2.889 1.00 95.69 93 ASN A C 1
ATOM 781 O O . ASN A 1 93 ? -1.263 -6.793 -2.155 1.00 95.69 93 ASN A O 1
ATOM 785 N N . ILE A 1 94 ? 0.333 -5.936 -3.487 1.00 96.88 94 ILE A N 1
ATOM 786 C CA . ILE A 1 94 ? -0.073 -4.544 -3.340 1.00 96.88 94 ILE A CA 1
ATOM 787 C C . ILE A 1 94 ? -0.465 -4.028 -4.711 1.00 96.88 94 ILE A C 1
ATOM 789 O O . ILE A 1 94 ? 0.361 -3.907 -5.611 1.00 96.88 94 ILE A O 1
ATOM 793 N N . ILE A 1 95 ? -1.750 -3.751 -4.875 1.00 96.38 95 ILE A N 1
ATOM 794 C CA . ILE A 1 95 ? -2.288 -3.170 -6.097 1.00 96.38 95 ILE A CA 1
ATOM 795 C C . ILE A 1 95 ? -2.277 -1.663 -5.911 1.00 96.38 95 ILE A C 1
ATOM 797 O O . ILE A 1 95 ? -2.890 -1.162 -4.968 1.00 96.38 95 ILE A O 1
ATOM 801 N N . VAL A 1 96 ? -1.603 -0.960 -6.814 1.00 94.50 96 VAL A N 1
ATOM 802 C CA . VAL A 1 96 ? -1.603 0.499 -6.859 1.00 94.50 96 VAL A CA 1
ATOM 803 C C . VAL A 1 96 ? -2.304 0.935 -8.130 1.00 94.50 96 VAL A C 1
ATOM 805 O O . VAL A 1 96 ? -1.943 0.523 -9.235 1.00 94.50 96 VAL A O 1
ATOM 808 N N . GLU A 1 97 ? -3.316 1.772 -7.968 1.00 93.44 97 GLU A N 1
ATOM 809 C CA . GLU A 1 97 ? -4.090 2.335 -9.059 1.00 93.44 97 GLU A CA 1
ATOM 810 C C . GLU A 1 97 ? -4.001 3.855 -9.007 1.00 93.44 97 GLU A C 1
ATOM 812 O O . GLU A 1 97 ? -4.229 4.490 -7.981 1.00 93.44 97 GLU A O 1
ATOM 817 N N . THR A 1 98 ? -3.606 4.428 -10.132 1.00 89.00 98 THR A N 1
ATOM 818 C CA . THR A 1 98 ? -3.454 5.867 -10.344 1.00 89.00 98 THR A CA 1
ATOM 819 C C . THR A 1 98 ? -4.260 6.242 -11.586 1.00 89.00 98 THR A C 1
ATOM 821 O O . THR A 1 98 ? -4.642 5.347 -12.345 1.00 89.00 98 THR A O 1
ATOM 824 N N . PRO A 1 99 ? -4.454 7.533 -11.900 1.00 86.19 99 PRO A N 1
ATOM 825 C CA . PRO A 1 99 ? -5.183 7.916 -13.105 1.00 86.19 99 PRO A CA 1
ATOM 826 C C . PRO A 1 99 ? -4.473 7.503 -14.406 1.00 86.19 99 PRO A C 1
ATOM 828 O O . PRO A 1 99 ? -5.095 7.495 -15.462 1.00 86.19 99 PRO A O 1
ATOM 831 N N . LEU A 1 100 ? -3.171 7.196 -14.346 1.00 87.06 100 LEU A N 1
ATOM 832 C CA . LEU A 1 100 ? -2.337 6.906 -15.519 1.00 87.06 100 LEU A CA 1
ATOM 833 C C . LEU A 1 100 ? -1.988 5.426 -15.663 1.00 87.06 100 LEU A C 1
ATOM 835 O O . LEU A 1 100 ? -1.774 4.941 -16.771 1.00 87.06 100 LEU A O 1
ATOM 839 N N . VAL A 1 101 ? -1.860 4.718 -14.545 1.00 90.69 101 VAL A N 1
ATOM 840 C CA . VAL A 1 101 ? -1.360 3.346 -14.527 1.00 90.69 101 VAL A CA 1
ATOM 841 C C . VAL A 1 101 ? -1.919 2.575 -13.347 1.00 90.69 101 VAL A C 1
ATOM 843 O O . VAL A 1 101 ? -2.093 3.114 -12.249 1.00 90.69 101 VAL A O 1
ATOM 846 N N . LYS A 1 102 ? -2.128 1.285 -13.592 1.00 94.56 102 LYS A N 1
ATOM 847 C CA . LYS A 1 102 ? -2.385 0.267 -12.587 1.00 94.56 102 LYS A CA 1
ATOM 848 C C . LYS A 1 102 ? -1.249 -0.742 -12.613 1.00 94.56 102 LYS A C 1
ATOM 850 O O . LYS A 1 102 ? -0.907 -1.250 -13.679 1.00 94.56 102 LYS A O 1
ATOM 855 N N . TYR A 1 103 ? -0.678 -1.032 -11.454 1.00 94.50 103 TYR A N 1
ATOM 856 C CA . TYR A 1 103 ? 0.377 -2.030 -11.319 1.00 94.50 103 TYR A CA 1
ATOM 857 C C . TYR A 1 103 ? 0.224 -2.821 -10.023 1.00 94.50 103 TYR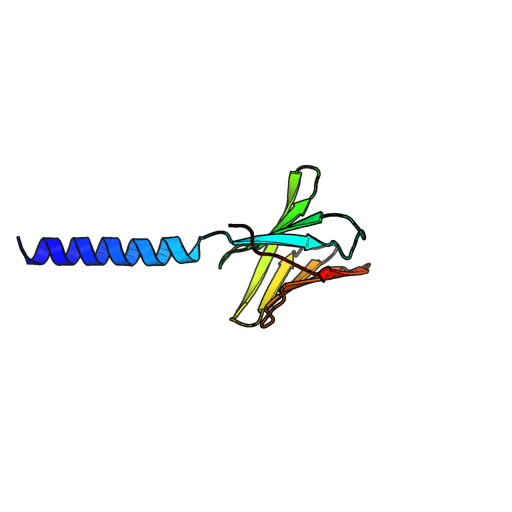 A C 1
ATOM 859 O O . TYR A 1 103 ? -0.523 -2.439 -9.119 1.00 94.50 103 TYR A O 1
ATOM 867 N N . ILE A 1 104 ? 0.914 -3.957 -9.962 1.00 96.06 104 ILE A N 1
ATOM 868 C CA . ILE A 1 104 ? 0.903 -4.856 -8.812 1.00 96.06 104 ILE A CA 1
ATOM 869 C C . ILE A 1 104 ? 2.338 -5.024 -8.346 1.00 96.06 104 ILE A C 1
ATOM 871 O O . ILE A 1 104 ? 3.147 -5.610 -9.062 1.00 96.06 104 ILE A O 1
ATOM 875 N N . ASP A 1 105 ? 2.640 -4.536 -7.151 1.00 95.25 105 ASP A N 1
ATOM 876 C CA . ASP A 1 105 ? 3.829 -4.991 -6.452 1.00 95.25 105 ASP A CA 1
ATOM 877 C C . ASP A 1 105 ? 3.523 -6.373 -5.870 1.00 95.25 105 ASP A C 1
ATOM 879 O O . ASP A 1 105 ? 2.561 -6.553 -5.116 1.00 95.25 105 ASP A O 1
ATOM 883 N N . ASN A 1 106 ? 4.308 -7.366 -6.265 1.00 93.81 106 ASN A N 1
AT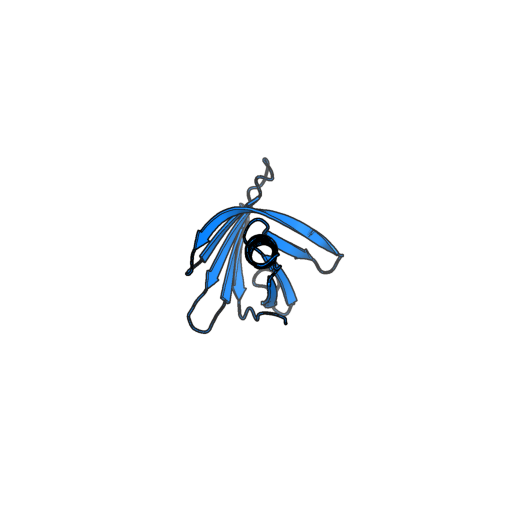OM 884 C CA . ASN A 1 106 ? 4.069 -8.766 -5.941 1.00 93.81 106 ASN A CA 1
ATOM 885 C C . ASN A 1 106 ? 5.237 -9.336 -5.128 1.00 93.81 106 ASN A C 1
ATOM 887 O O . ASN A 1 106 ? 6.187 -8.626 -4.773 1.00 93.81 106 ASN A O 1
ATOM 891 N N . MET A 1 107 ? 5.126 -10.619 -4.774 1.00 92.50 107 MET A N 1
ATOM 892 C CA . MET A 1 107 ? 6.131 -11.333 -3.980 1.00 92.50 107 MET A CA 1
ATOM 893 C C . MET A 1 107 ? 6.509 -10.576 -2.694 1.00 92.50 107 MET A C 1
ATOM 895 O O . MET A 1 107 ? 7.669 -10.559 -2.274 1.00 92.50 107 MET A O 1
ATOM 899 N N . CYS A 1 108 ? 5.535 -9.904 -2.068 1.00 95.12 108 CYS A N 1
ATOM 900 C CA . CYS A 1 108 ? 5.806 -9.103 -0.888 1.00 95.12 108 CYS A CA 1
ATOM 901 C C . CYS A 1 108 ? 6.097 -9.998 0.317 1.00 95.12 108 CYS A C 1
ATOM 903 O O . CYS A 1 108 ? 5.273 -10.815 0.729 1.00 95.12 108 CYS A O 1
ATOM 905 N N . ILE A 1 109 ? 7.247 -9.773 0.944 1.00 94.62 109 ILE A N 1
ATOM 906 C CA . ILE A 1 109 ? 7.657 -10.444 2.176 1.00 94.62 109 ILE A CA 1
ATOM 907 C C . ILE A 1 109 ? 7.605 -9.477 3.355 1.00 94.62 109 ILE A C 1
ATOM 909 O O . ILE A 1 109 ? 7.988 -8.307 3.245 1.00 94.62 109 ILE A O 1
ATOM 913 N N . LYS A 1 110 ? 7.154 -9.973 4.510 1.00 94.00 110 LYS A N 1
ATOM 914 C CA . LYS A 1 110 ? 7.244 -9.244 5.780 1.00 94.00 110 LYS A CA 1
ATOM 915 C C . LYS A 1 110 ? 8.700 -9.193 6.234 1.00 94.00 110 LYS A C 1
ATOM 917 O O . LYS A 1 110 ? 9.396 -10.204 6.219 1.00 94.00 110 LYS A O 1
ATOM 922 N N . LEU A 1 111 ? 9.149 -8.011 6.635 1.00 91.44 111 LEU A N 1
ATOM 923 C CA . LEU A 1 111 ? 10.454 -7.812 7.253 1.00 91.44 111 LEU A CA 1
ATOM 924 C C . LEU A 1 111 ? 10.288 -7.872 8.776 1.00 91.44 111 LEU A C 1
ATOM 926 O O . LEU A 1 111 ? 9.391 -7.217 9.314 1.00 91.44 111 LEU A O 1
ATOM 930 N N . ASN A 1 112 ? 11.141 -8.660 9.434 1.00 70.06 112 ASN A N 1
ATOM 931 C CA . ASN A 1 112 ? 11.215 -8.749 10.895 1.00 70.06 112 ASN A CA 1
ATOM 932 C C . ASN A 1 112 ? 11.808 -7.480 11.516 1.00 70.06 112 ASN A C 1
ATOM 934 O O . ASN A 1 112 ? 12.736 -6.897 10.907 1.00 70.06 112 ASN A O 1
#

Secondary structure (DSSP, 8-state):
-HHHHHHHHHHHHHHHHHHHHT--EEEEEE-SSSTTPEEEEEE-SSEEEEE-TTS-EEEEEEEEE-SSEEEEEE--SSS-EEEEEEE-SS-EEEEEE-SS-EEEEEEEEEE-

Sequence (112 aa):
MRNKLFIIYLLLFSAQLFASEYKMMKLKCESGAYPGQVKRWSYNQKDLFEFYPNGYKRVYDIKTINKKYILAEEDAVRGLYYVSINFGDNDINIIVETPLVKYIDNMCIKLN

Radius of gyration: 17.88 Å; chains: 1; bounding box: 26×34×65 Å